Protein AF-A0A1G7U9L5-F1 (afdb_monomer)

Solvent-accessible surface area (backbone atoms only — not comparable to full-atom values): 7866 Å² total; per-residue (Å²): 138,81,82,80,75,61,65,63,59,61,51,50,54,50,52,49,61,67,63,59,44,75,57,65,66,58,42,64,44,54,84,56,56,65,73,60,53,50,54,48,26,60,76,69,74,52,56,80,33,40,46,33,30,66,94,58,26,75,24,76,44,33,28,54,48,15,46,51,40,46,75,71,73,45,56,40,56,59,43,46,76,77,41,42,69,62,51,28,46,42,40,35,52,50,60,70,43,86,50,52,64,62,51,51,41,34,77,71,68,71,39,74,92,66,57,56,77,80,65,41,88,50,36,69,59,53,52,51,52,46,56,62,74,66,66,124

InterPro domains:
  IPR045601 Domain of unknown function DUF6455 [PF20056] (58-130)

Radius of gyration: 18.19 Å; Cα contacts (8 Å, |Δi|>4): 129; chains: 1; bounding box: 59×48×33 Å

Sequence (136 aa):
MAALSPDWITRGASRLRGMVRDTVLDAPLGRTPDRTIDAALVVRGITRAELFTPGTAVARHRERLARMVAEHGLSPAEVVATHWDHLKEADQVCAVCANKARCAAWLDGKGGDDSPRKFCPNALVLERIKGRLSGW

Mean predicted aligned error: 8.55 Å

pLDDT: mean 84.74, std 16.72, range [37.5, 97.5]

Structure (mmCIF, N/CA/C/O backbone):
data_AF-A0A1G7U9L5-F1
#
_entry.id   AF-A0A1G7U9L5-F1
#
loop_
_atom_site.group_PDB
_atom_site.id
_atom_site.type_symbol
_atom_site.label_atom_id
_atom_site.label_alt_id
_atom_site.label_comp_id
_atom_site.label_asym_id
_atom_site.label_entity_id
_atom_site.label_seq_id
_atom_site.pdbx_PDB_ins_code
_atom_site.Cartn_x
_atom_site.Cartn_y
_atom_site.Cartn_z
_atom_site.occupancy
_atom_site.B_iso_or_equiv
_atom_site.auth_seq_id
_atom_site.auth_comp_id
_atom_site.auth_asym_id
_atom_site.auth_atom_id
_atom_site.pdbx_PDB_model_num
ATOM 1 N N . MET A 1 1 ? -43.274 24.266 13.898 1.00 37.50 1 MET A N 1
ATOM 2 C CA . MET A 1 1 ? -42.039 24.025 14.675 1.00 37.50 1 MET A CA 1
ATOM 3 C C . MET A 1 1 ? -40.921 23.700 13.694 1.00 37.50 1 MET A C 1
ATOM 5 O O . MET A 1 1 ? -40.845 22.570 13.237 1.00 37.50 1 MET A O 1
ATOM 9 N N . ALA A 1 2 ? -40.130 24.695 13.284 1.00 43.69 2 ALA A N 1
ATOM 10 C CA . ALA A 1 2 ? -38.982 24.483 12.403 1.00 43.69 2 ALA A CA 1
ATOM 11 C C . ALA A 1 2 ? -37.727 24.333 13.272 1.00 43.69 2 ALA A C 1
ATOM 13 O O . ALA A 1 2 ? -37.390 25.242 14.030 1.00 43.69 2 ALA A O 1
ATOM 14 N N . ALA A 1 3 ? -37.0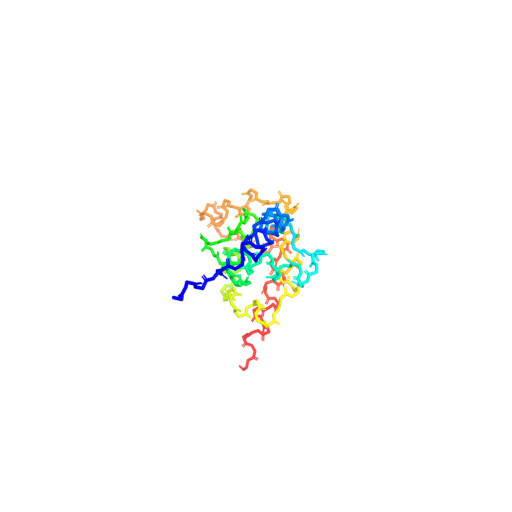84 23.167 13.209 1.00 45.00 3 ALA A N 1
ATOM 15 C CA . ALA A 1 3 ? -35.825 22.915 13.891 1.00 45.00 3 ALA A CA 1
ATOM 16 C C . ALA A 1 3 ? -34.722 23.744 13.217 1.00 45.00 3 ALA A C 1
ATOM 18 O O . ALA A 1 3 ? -34.364 23.500 12.066 1.00 45.00 3 ALA A O 1
ATOM 19 N N . LEU A 1 4 ? -34.205 24.742 13.934 1.00 45.66 4 LEU A N 1
ATOM 20 C CA . LEU A 1 4 ? -32.994 25.464 13.562 1.00 45.66 4 LEU A CA 1
ATOM 21 C C . LEU A 1 4 ? -31.827 24.475 13.640 1.00 45.66 4 LEU A C 1
ATOM 23 O O . LEU A 1 4 ? -31.305 24.207 14.722 1.00 45.66 4 LEU A O 1
ATOM 27 N N . SER A 1 5 ? -31.440 23.898 12.502 1.00 53.50 5 SER A N 1
ATOM 28 C CA . SER A 1 5 ? -30.174 23.175 12.420 1.00 53.50 5 SER A CA 1
ATOM 29 C C . SER A 1 5 ? -29.052 24.196 12.642 1.00 53.50 5 SER A C 1
ATOM 31 O O . SER A 1 5 ? -29.018 25.201 11.929 1.00 53.50 5 SER A O 1
ATOM 33 N N . PRO A 1 6 ? -28.167 24.034 13.639 1.00 52.69 6 PRO A N 1
ATOM 34 C CA . PRO A 1 6 ? -27.259 25.109 13.995 1.00 52.69 6 PRO A CA 1
ATOM 35 C C . PRO A 1 6 ? -26.158 25.251 12.940 1.00 52.69 6 PRO A C 1
ATOM 37 O O . PRO A 1 6 ? -25.217 24.460 12.886 1.00 52.69 6 PRO A O 1
ATOM 40 N N . ASP A 1 7 ? -26.236 26.309 12.134 1.00 57.09 7 ASP A N 1
ATOM 41 C CA . ASP A 1 7 ? -25.273 26.665 11.080 1.00 57.09 7 ASP A CA 1
ATOM 42 C C . ASP A 1 7 ? -23.805 26.747 11.547 1.00 57.09 7 ASP A C 1
ATOM 44 O O . ASP A 1 7 ? -22.887 26.817 10.725 1.00 57.09 7 ASP A O 1
ATOM 48 N N . TRP A 1 8 ? -23.548 26.783 12.858 1.00 53.22 8 TRP A N 1
ATOM 49 C CA . TRP A 1 8 ? -22.199 26.735 13.423 1.00 53.22 8 TRP A CA 1
ATOM 50 C C . TRP A 1 8 ? -21.582 25.331 13.360 1.00 53.22 8 TRP A C 1
ATOM 52 O O . TRP A 1 8 ? -20.370 25.226 13.183 1.00 53.22 8 TRP A O 1
ATOM 62 N N . ILE A 1 9 ? -22.389 24.264 13.415 1.00 56.22 9 ILE A N 1
ATOM 63 C CA . ILE A 1 9 ? -21.921 22.876 13.274 1.00 56.22 9 ILE A CA 1
ATOM 64 C C . ILE A 1 9 ? -21.435 22.659 11.838 1.00 56.22 9 ILE A C 1
ATOM 66 O O . ILE A 1 9 ? -20.317 22.196 11.611 1.00 56.22 9 ILE A O 1
ATOM 70 N N . THR A 1 10 ? -22.226 23.097 10.856 1.00 52.81 10 THR A N 1
ATOM 71 C CA . THR A 1 10 ? -21.896 22.979 9.428 1.00 52.81 10 THR A CA 1
ATOM 72 C C . THR A 1 10 ? -20.682 23.834 9.054 1.00 52.81 10 THR A C 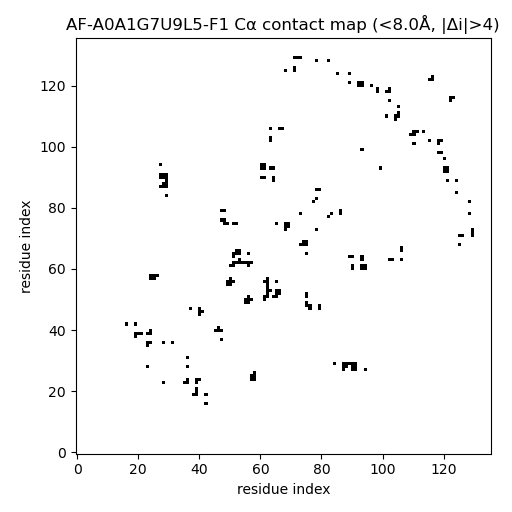1
ATOM 74 O O . THR A 1 10 ? -19.812 23.386 8.301 1.00 52.81 10 THR A O 1
ATOM 77 N N . ARG A 1 11 ? -20.564 25.048 9.615 1.00 53.16 11 ARG A N 1
ATOM 78 C CA . ARG A 1 11 ? -19.408 25.941 9.400 1.00 53.16 11 ARG A CA 1
ATOM 79 C C . ARG A 1 11 ? -18.141 25.464 10.117 1.00 53.16 11 ARG A C 1
ATOM 81 O O . ARG A 1 11 ? -17.060 25.558 9.536 1.00 53.16 11 ARG A O 1
ATOM 88 N N . GLY A 1 12 ? -18.263 24.902 11.321 1.00 49.72 12 GLY A N 1
ATOM 89 C CA . GLY A 1 12 ? -17.160 24.275 12.057 1.00 49.72 12 GLY A CA 1
ATOM 90 C C . GLY A 1 12 ? -16.608 23.050 11.329 1.00 49.72 12 GLY A C 1
ATOM 91 O O . GLY A 1 12 ? -15.406 22.963 11.087 1.00 49.72 12 GLY A O 1
ATOM 92 N N . ALA A 1 13 ? -17.492 22.168 10.857 1.00 50.41 13 ALA A N 1
ATOM 93 C CA . ALA A 1 13 ? -17.119 21.002 10.059 1.00 50.41 13 ALA A CA 1
ATOM 94 C C . ALA A 1 13 ? -16.481 21.384 8.709 1.00 50.41 13 ALA A C 1
ATOM 96 O O . ALA A 1 13 ? -15.568 20.711 8.242 1.00 50.41 13 ALA A O 1
ATOM 97 N N . SER A 1 14 ? -16.917 22.482 8.085 1.00 51.34 14 SER A N 1
ATOM 98 C CA . SER A 1 14 ? -16.369 22.954 6.802 1.00 51.34 14 SER A CA 1
ATOM 99 C C . SER A 1 14 ? -14.998 23.631 6.940 1.00 51.34 14 SER A C 1
ATOM 101 O O . SER A 1 14 ? -14.144 23.451 6.076 1.00 51.34 14 SER A O 1
ATOM 103 N N . ARG A 1 15 ? -14.734 24.342 8.046 1.00 48.53 15 ARG A N 1
ATOM 104 C CA . ARG A 1 15 ? -13.387 24.864 8.351 1.00 48.53 15 ARG A CA 1
ATOM 105 C C . ARG A 1 15 ? -12.405 23.758 8.733 1.00 48.53 15 ARG A C 1
ATOM 107 O O . ARG A 1 15 ? -11.260 23.806 8.299 1.00 48.53 15 ARG A O 1
ATOM 114 N N . LEU A 1 16 ? -12.852 22.743 9.476 1.00 48.53 16 LEU A N 1
ATOM 115 C CA . LEU A 1 16 ? -12.040 21.556 9.769 1.00 48.53 16 LEU A CA 1
ATOM 116 C C . LEU A 1 16 ? -11.742 20.746 8.496 1.00 48.53 16 LEU A C 1
ATOM 118 O O . LEU A 1 16 ? -10.598 20.349 8.298 1.00 48.53 16 LEU A O 1
ATOM 122 N N . ARG A 1 17 ? -12.718 20.608 7.584 1.00 50.53 17 ARG A N 1
ATOM 123 C CA . ARG A 1 17 ? -12.521 20.029 6.240 1.00 50.53 17 ARG A CA 1
ATOM 124 C C . ARG A 1 17 ? -11.491 20.786 5.395 1.00 50.53 17 ARG A C 1
ATOM 126 O O . ARG A 1 17 ? -10.753 20.157 4.653 1.00 50.53 17 ARG A O 1
ATOM 133 N N . GLY A 1 18 ? -11.418 22.113 5.515 1.00 43.75 18 GLY A N 1
ATOM 134 C CA . GLY A 1 18 ? -10.434 22.926 4.789 1.00 43.75 18 GLY A CA 1
ATOM 135 C C . GLY A 1 18 ? -9.016 22.913 5.381 1.00 43.75 18 GLY A C 1
ATOM 136 O O . GLY A 1 18 ? -8.067 23.250 4.676 1.00 43.75 18 GLY A O 1
ATOM 137 N N . MET A 1 19 ? -8.850 22.546 6.661 1.00 46.06 19 MET A N 1
ATOM 138 C CA . MET A 1 19 ? -7.567 22.630 7.385 1.00 46.06 19 MET A CA 1
ATOM 139 C C . MET A 1 19 ? -6.940 21.287 7.765 1.00 46.06 19 MET A C 1
ATOM 141 O O . MET A 1 19 ? -5.714 21.232 7.889 1.00 46.06 19 MET A O 1
ATOM 145 N N . VAL A 1 20 ? -7.707 20.196 7.887 1.00 52.00 20 VAL A N 1
ATOM 146 C CA . VAL A 1 20 ? -7.137 18.837 7.822 1.00 52.00 20 VAL A CA 1
ATOM 147 C C . VAL A 1 20 ? -6.809 18.593 6.354 1.00 52.00 20 VAL A C 1
ATOM 149 O O . VAL A 1 20 ? -7.557 17.962 5.619 1.00 52.00 20 VAL A O 1
ATOM 152 N N . ARG A 1 21 ? -5.739 19.258 5.907 1.00 54.94 21 ARG A N 1
ATOM 153 C CA . ARG A 1 21 ? -5.328 19.345 4.510 1.00 54.94 21 ARG A CA 1
ATOM 154 C C . ARG A 1 21 ? -5.283 17.936 3.935 1.00 54.94 21 ARG A C 1
ATOM 156 O O . ARG A 1 21 ? -4.632 17.064 4.515 1.00 54.94 21 ARG A O 1
ATOM 163 N N . ASP A 1 22 ? -5.877 17.775 2.756 1.00 59.50 22 ASP A N 1
ATOM 164 C CA . ASP A 1 22 ? -5.716 16.618 1.864 1.00 59.50 22 ASP A CA 1
ATOM 165 C C . ASP A 1 22 ? -4.281 16.056 1.864 1.00 59.50 22 ASP A C 1
ATOM 167 O O . ASP A 1 22 ? -4.065 14.845 1.849 1.00 59.50 22 ASP A O 1
ATOM 171 N N . THR A 1 23 ? -3.307 16.947 2.055 1.00 71.62 23 THR A N 1
ATOM 172 C CA . THR A 1 23 ? -1.881 16.657 2.158 1.00 71.62 23 THR A CA 1
ATOM 173 C C . THR A 1 23 ? -1.476 15.619 3.209 1.00 71.62 23 THR A C 1
ATOM 175 O O . THR A 1 23 ? -0.408 15.037 3.055 1.00 71.62 23 THR A O 1
ATOM 178 N N . VAL A 1 24 ? -2.236 15.395 4.295 1.00 86.94 24 VAL A N 1
ATOM 179 C CA . VAL A 1 24 ? -1.836 14.412 5.332 1.00 86.94 24 VAL A CA 1
ATOM 180 C C . VAL A 1 24 ? -1.754 13.005 4.742 1.00 86.94 24 VAL A C 1
ATOM 182 O O . VAL A 1 24 ? -0.803 12.281 5.028 1.00 86.94 24 VAL A O 1
ATOM 185 N N . LEU A 1 25 ? -2.730 12.632 3.909 1.00 89.69 25 LEU A N 1
ATOM 186 C CA . LEU A 1 25 ? -2.790 11.307 3.284 1.00 89.69 25 LEU A CA 1
ATOM 187 C C . LEU A 1 25 ? -1.957 11.228 1.994 1.00 89.69 25 LEU A C 1
ATOM 189 O O . LEU A 1 25 ? -1.577 10.130 1.579 1.00 89.69 25 LEU A O 1
ATOM 193 N N . ASP A 1 26 ? -1.618 12.377 1.403 1.00 88.75 26 ASP A N 1
ATOM 194 C CA . ASP A 1 26 ? -0.689 12.463 0.270 1.00 88.75 26 ASP A CA 1
ATOM 195 C C . ASP A 1 26 ? 0.775 12.320 0.716 1.00 88.75 26 ASP A C 1
ATOM 197 O O . ASP A 1 26 ? 1.622 11.824 -0.031 1.00 88.75 26 ASP A O 1
ATOM 201 N N . ALA A 1 27 ? 1.086 12.741 1.945 1.00 90.69 27 ALA A N 1
ATOM 202 C CA . ALA A 1 27 ? 2.417 12.649 2.516 1.00 90.69 27 ALA A CA 1
ATOM 203 C C . ALA A 1 27 ? 2.739 11.229 3.026 1.00 90.69 27 ALA A C 1
ATOM 205 O O . ALA A 1 27 ? 1.845 10.434 3.341 1.00 90.69 27 ALA A O 1
ATOM 206 N N . PRO A 1 28 ? 4.031 10.891 3.147 1.00 93.56 28 PRO A N 1
ATOM 207 C CA . PRO A 1 28 ? 4.451 9.681 3.836 1.00 93.56 28 PRO A CA 1
ATOM 208 C C . PRO A 1 28 ? 3.968 9.636 5.292 1.00 93.56 28 PRO A C 1
ATOM 210 O O . PRO A 1 28 ? 4.012 10.636 6.008 1.00 93.56 28 PRO A O 1
ATOM 213 N N . LEU A 1 29 ? 3.529 8.465 5.747 1.00 94.06 29 LEU A N 1
ATOM 214 C CA . LEU A 1 29 ? 2.871 8.282 7.044 1.00 94.06 29 LEU A CA 1
ATOM 215 C C . LEU A 1 29 ? 3.841 8.049 8.206 1.00 94.06 29 LEU A C 1
ATOM 217 O O . LEU A 1 29 ? 3.428 8.168 9.358 1.00 94.06 29 LEU A O 1
ATOM 221 N N . GLY A 1 30 ? 5.102 7.703 7.932 1.00 88.56 30 GLY A N 1
ATOM 222 C CA . GLY A 1 30 ? 6.025 7.144 8.930 1.00 88.56 30 GLY A CA 1
ATOM 223 C C . GLY A 1 30 ? 6.204 7.983 10.199 1.00 88.56 30 GLY A C 1
ATOM 224 O O . GLY A 1 30 ? 6.356 7.427 11.279 1.00 88.56 30 GLY A O 1
ATOM 225 N N . ARG A 1 31 ? 6.133 9.317 10.102 1.00 88.56 31 ARG A N 1
ATOM 226 C CA . ARG A 1 31 ? 6.241 10.230 11.260 1.00 88.56 31 ARG A CA 1
ATOM 227 C C . ARG A 1 31 ? 4.904 10.813 11.715 1.00 88.56 31 ARG A C 1
ATOM 229 O O . ARG A 1 31 ? 4.860 11.546 12.700 1.00 88.56 31 ARG A O 1
ATOM 236 N N . THR A 1 32 ? 3.822 10.523 11.002 1.00 92.62 32 THR A N 1
ATOM 237 C CA . THR A 1 32 ? 2.504 11.090 11.281 1.00 92.62 32 THR A CA 1
ATOM 238 C C . THR A 1 32 ? 1.859 10.333 12.446 1.00 92.62 32 THR A C 1
ATOM 240 O O . THR A 1 32 ? 1.760 9.103 12.387 1.00 92.62 32 THR A O 1
ATOM 243 N N . PRO A 1 33 ? 1.410 11.016 13.515 1.00 94.62 33 PRO A N 1
ATOM 244 C CA . PRO A 1 33 ? 0.694 10.363 14.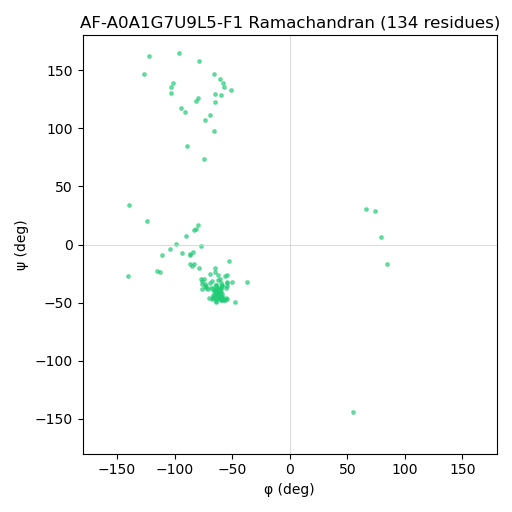605 1.00 94.62 33 PRO A CA 1
ATOM 245 C C . PRO A 1 33 ? -0.598 9.701 14.121 1.00 94.62 33 PRO A C 1
ATOM 247 O O . PRO A 1 33 ? -1.328 10.279 13.318 1.00 94.62 33 PRO A O 1
ATOM 250 N N . ASP A 1 34 ? -0.919 8.533 14.672 1.00 95.38 34 ASP A N 1
ATOM 251 C CA . ASP A 1 34 ? -2.094 7.739 14.290 1.00 95.38 34 ASP A CA 1
ATOM 252 C C . ASP A 1 34 ? -3.404 8.516 14.362 1.00 95.38 34 ASP A C 1
ATOM 254 O O . ASP A 1 34 ? -4.136 8.573 13.382 1.00 95.38 34 ASP A O 1
ATOM 258 N N . ARG A 1 35 ? -3.633 9.241 15.460 1.00 94.25 35 ARG A N 1
ATOM 259 C CA . ARG A 1 35 ? -4.811 10.109 15.619 1.00 94.25 35 ARG A CA 1
ATOM 260 C C . ARG A 1 35 ? -4.979 11.134 14.491 1.00 94.25 35 ARG A C 1
ATOM 262 O O . ARG A 1 35 ? -6.098 11.501 14.155 1.00 94.25 35 ARG A O 1
ATOM 269 N N . THR A 1 36 ? -3.874 11.616 13.920 1.00 93.81 36 THR A N 1
ATOM 270 C CA . THR A 1 36 ? -3.894 12.587 12.818 1.00 93.81 36 THR A CA 1
ATOM 271 C C . THR A 1 36 ? -4.262 11.901 11.506 1.00 93.81 36 THR A C 1
ATOM 273 O O . THR A 1 36 ? -5.013 12.463 10.713 1.00 93.81 36 THR A O 1
ATOM 276 N N . ILE A 1 37 ? -3.764 10.680 11.297 1.00 93.88 37 ILE A N 1
ATOM 277 C CA . ILE A 1 37 ? -4.127 9.838 10.153 1.00 93.88 37 ILE A CA 1
ATOM 278 C C . ILE A 1 37 ? -5.618 9.496 10.239 1.00 93.88 37 ILE A C 1
ATOM 280 O O . ILE A 1 37 ? -6.346 9.743 9.286 1.00 93.88 37 ILE A O 1
ATOM 284 N N . ASP A 1 38 ? -6.088 9.025 11.393 1.00 94.44 38 ASP A N 1
ATOM 285 C CA . ASP A 1 38 ? -7.484 8.633 11.611 1.00 94.44 38 ASP A CA 1
ATOM 286 C C . ASP A 1 38 ? -8.450 9.800 11.412 1.00 94.44 38 ASP A C 1
ATOM 288 O O . ASP A 1 38 ? -9.474 9.651 10.748 1.00 94.44 38 ASP A O 1
ATOM 292 N N . ALA A 1 39 ? -8.107 10.992 11.908 1.00 91.75 39 ALA A N 1
ATOM 293 C CA . ALA A 1 39 ? -8.907 12.188 11.667 1.00 91.75 39 ALA A CA 1
ATOM 294 C C . ALA A 1 39 ? -9.019 12.515 10.166 1.00 91.75 39 ALA A C 1
ATOM 296 O O . ALA A 1 39 ? -10.105 12.843 9.688 1.00 91.75 39 ALA A O 1
ATOM 297 N N . ALA A 1 40 ? -7.924 12.397 9.409 1.00 91.88 40 ALA A N 1
ATOM 298 C CA . ALA A 1 40 ? -7.933 12.627 7.964 1.00 91.88 40 ALA A CA 1
ATOM 299 C C . ALA A 1 40 ? -8.722 11.546 7.201 1.00 91.88 40 ALA A C 1
ATOM 301 O O . ALA A 1 40 ? -9.439 11.860 6.250 1.00 91.88 40 ALA A O 1
ATOM 302 N N . LEU A 1 41 ? -8.639 10.291 7.645 1.00 92.62 41 LEU A N 1
ATOM 303 C CA . LEU A 1 41 ? -9.411 9.171 7.105 1.00 92.62 41 LEU A CA 1
ATOM 304 C C . LEU A 1 41 ? -10.919 9.372 7.301 1.00 92.62 41 LEU A C 1
ATOM 306 O O . LEU A 1 41 ? -11.677 9.258 6.340 1.00 92.62 41 LEU A O 1
ATOM 310 N N . VAL A 1 42 ? -11.344 9.776 8.505 1.00 92.38 42 VAL A N 1
ATOM 311 C CA . VAL A 1 42 ? -12.749 10.102 8.810 1.00 92.38 42 VAL A CA 1
ATOM 312 C C . VAL A 1 42 ? -13.262 11.232 7.919 1.00 92.38 42 VAL A C 1
ATOM 314 O O . VAL A 1 42 ? -14.367 11.141 7.391 1.00 92.38 42 VAL A O 1
ATOM 317 N N . VAL A 1 43 ? -12.461 12.281 7.707 1.00 89.50 43 VAL A N 1
ATOM 318 C CA . VAL A 1 43 ? -12.832 13.399 6.823 1.00 89.50 43 VAL A CA 1
ATOM 319 C C . VAL A 1 43 ? -13.053 12.937 5.379 1.00 89.50 43 VAL A C 1
ATOM 321 O O . VAL A 1 43 ? -13.966 13.438 4.723 1.00 89.50 43 VAL A O 1
ATOM 324 N N . ARG A 1 44 ? -12.251 11.981 4.893 1.00 86.62 44 ARG A N 1
ATOM 325 C CA . ARG A 1 44 ? -12.374 11.417 3.540 1.00 86.62 44 ARG A CA 1
ATOM 326 C C . ARG A 1 44 ? -13.363 10.254 3.421 1.00 86.62 44 ARG A C 1
ATOM 328 O O . ARG A 1 44 ? -13.651 9.844 2.303 1.00 86.62 44 ARG A O 1
ATOM 335 N N . GLY A 1 45 ? -13.887 9.745 4.535 1.00 91.75 45 GLY A N 1
ATOM 336 C CA . GLY A 1 45 ? -14.805 8.605 4.542 1.00 91.75 45 GLY A CA 1
ATOM 337 C C . GLY A 1 45 ? -14.161 7.297 4.080 1.00 91.75 45 GLY A C 1
ATOM 338 O O . GLY A 1 45 ? -14.852 6.469 3.498 1.00 91.75 45 GLY A O 1
ATOM 339 N N . ILE A 1 46 ? -12.858 7.127 4.320 1.00 92.12 46 ILE A N 1
ATOM 340 C CA . ILE A 1 46 ? -12.105 5.915 3.970 1.00 92.12 46 ILE A CA 1
ATOM 341 C C . ILE A 1 46 ? -11.458 5.294 5.212 1.00 92.12 46 ILE A C 1
ATOM 343 O O . ILE A 1 46 ? -11.287 5.929 6.251 1.00 92.12 46 ILE A O 1
ATOM 347 N N . THR A 1 47 ? -11.071 4.036 5.094 1.00 93.94 47 THR A N 1
ATOM 348 C CA . THR A 1 47 ? -10.431 3.214 6.116 1.00 93.94 47 THR A CA 1
ATOM 349 C C . THR A 1 47 ? -8.910 3.211 5.961 1.00 93.94 47 THR A C 1
ATOM 351 O O . THR A 1 47 ? -8.353 3.536 4.911 1.00 93.94 47 THR A O 1
ATOM 354 N N . ARG A 1 48 ? -8.199 2.768 7.007 1.00 94.94 48 ARG A N 1
ATOM 355 C CA . ARG A 1 48 ? -6.744 2.544 6.933 1.00 94.94 48 ARG A CA 1
ATOM 356 C C . ARG A 1 48 ? -6.368 1.509 5.860 1.00 94.94 48 ARG A C 1
ATOM 358 O O . ARG A 1 48 ? -5.315 1.647 5.248 1.00 94.94 48 ARG A O 1
ATOM 365 N N . ALA A 1 49 ? -7.206 0.496 5.625 1.00 93.56 49 ALA A N 1
ATOM 366 C CA . ALA A 1 49 ? -6.962 -0.538 4.615 1.00 93.56 49 ALA A CA 1
ATOM 367 C C . ALA A 1 49 ? -7.007 0.023 3.185 1.00 93.56 49 ALA A C 1
ATOM 369 O O . ALA A 1 49 ? -6.176 -0.339 2.350 1.00 93.56 49 ALA A O 1
ATOM 370 N N . GLU A 1 50 ? -7.912 0.964 2.914 1.00 93.31 50 GLU A N 1
ATOM 371 C CA . GLU A 1 50 ? -8.035 1.612 1.601 1.00 93.31 50 GLU A CA 1
ATOM 372 C C . GLU A 1 50 ? -6.807 2.452 1.227 1.00 93.31 50 GLU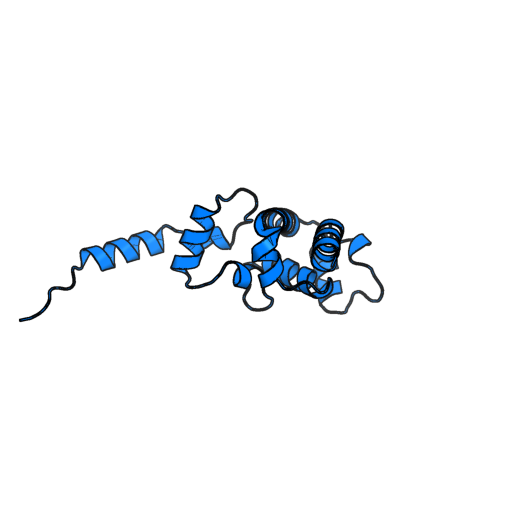 A C 1
ATOM 374 O O . GLU A 1 50 ? -6.516 2.604 0.040 1.00 93.31 50 GLU A O 1
ATOM 379 N N . LEU A 1 51 ? -6.017 2.920 2.206 1.00 92.44 51 LEU A N 1
ATOM 380 C CA . LEU A 1 51 ? -4.722 3.557 1.932 1.00 92.44 51 LEU A CA 1
ATOM 381 C C . LEU A 1 51 ? -3.726 2.615 1.247 1.00 92.44 51 LEU A C 1
ATOM 383 O O . LEU A 1 51 ? -2.815 3.095 0.579 1.00 92.44 51 LEU A O 1
ATOM 387 N N . PHE A 1 52 ? -3.868 1.304 1.441 1.00 93.44 52 PHE A N 1
ATOM 388 C CA . PHE A 1 52 ? -2.924 0.286 0.978 1.00 93.44 52 PHE A CA 1
ATOM 389 C C . PHE A 1 52 ? -3.590 -0.777 0.103 1.00 93.44 52 PHE A C 1
ATOM 391 O O . PHE A 1 52 ? -3.042 -1.863 -0.066 1.00 93.44 52 PHE A O 1
ATOM 398 N N . THR A 1 53 ? -4.749 -0.462 -0.471 1.00 91.81 53 THR A N 1
ATOM 399 C CA . THR A 1 53 ? -5.454 -1.328 -1.418 1.00 91.81 53 THR A CA 1
ATOM 400 C C . THR A 1 53 ? -5.238 -0.806 -2.845 1.00 91.81 53 THR A C 1
ATOM 402 O O . THR A 1 53 ? -5.403 0.396 -3.072 1.00 91.81 53 THR A O 1
ATOM 405 N N . PRO A 1 54 ? -4.833 -1.661 -3.808 1.00 90.19 54 PRO A N 1
ATOM 406 C CA . PRO A 1 54 ? -4.641 -1.233 -5.193 1.00 90.19 54 PRO A CA 1
ATOM 407 C C . PRO A 1 54 ? -5.910 -0.607 -5.784 1.00 90.19 54 PRO A C 1
ATOM 409 O O . PRO A 1 54 ? -7.009 -1.128 -5.604 1.00 90.19 54 PRO A O 1
ATOM 412 N N . GLY A 1 55 ? -5.760 0.511 -6.492 1.00 87.12 55 GLY A N 1
ATOM 413 C CA . GLY A 1 55 ? -6.858 1.242 -7.132 1.00 87.12 55 GLY A CA 1
ATOM 414 C C . GLY A 1 55 ? -7.610 2.222 -6.224 1.00 87.12 55 GLY A C 1
ATOM 415 O O . GLY A 1 55 ? -8.275 3.118 -6.739 1.00 87.12 55 GLY A O 1
ATOM 416 N N . THR A 1 56 ? -7.473 2.116 -4.898 1.00 85.62 56 THR A N 1
ATOM 417 C CA . THR A 1 56 ? -8.064 3.065 -3.931 1.00 85.62 56 THR A CA 1
ATOM 418 C C . THR A 1 56 ? -7.016 3.923 -3.222 1.00 85.62 56 THR A C 1
ATOM 420 O O . THR A 1 56 ? -7.362 4.857 -2.497 1.00 85.62 56 THR A O 1
ATOM 423 N N . ALA A 1 57 ? -5.729 3.615 -3.401 1.00 83.75 57 ALA A N 1
ATOM 424 C CA . ALA A 1 57 ? -4.656 4.276 -2.682 1.00 83.75 57 ALA A CA 1
ATOM 425 C C . ALA A 1 57 ? -4.554 5.766 -3.050 1.00 83.75 57 ALA A C 1
ATOM 427 O O . ALA A 1 57 ? -4.434 6.153 -4.211 1.00 83.75 57 ALA A O 1
ATOM 428 N N . VAL A 1 58 ? -4.523 6.616 -2.021 1.00 83.44 58 VAL A N 1
ATOM 429 C CA . VAL A 1 58 ? -4.575 8.082 -2.164 1.00 83.44 58 VAL A CA 1
ATOM 430 C C . VAL A 1 58 ? -3.306 8.676 -2.797 1.00 83.44 58 VAL A C 1
ATOM 432 O O . VAL A 1 58 ? -3.359 9.725 -3.432 1.00 83.44 58 VAL A O 1
ATOM 435 N N . ALA A 1 59 ? -2.161 8.000 -2.669 1.00 91.12 59 ALA A N 1
ATOM 436 C CA . ALA A 1 59 ? -0.871 8.493 -3.145 1.00 91.12 59 ALA A CA 1
ATOM 437 C C . ALA A 1 59 ? -0.171 7.484 -4.063 1.00 91.12 59 ALA A C 1
ATOM 439 O O . ALA A 1 59 ? -0.223 6.276 -3.844 1.00 91.12 59 ALA A O 1
ATOM 440 N N . ARG A 1 60 ? 0.584 7.969 -5.060 1.00 92.19 60 ARG A N 1
ATOM 441 C CA . ARG A 1 60 ? 1.264 7.095 -6.039 1.00 92.19 60 ARG A CA 1
ATOM 442 C C . ARG A 1 60 ? 2.246 6.105 -5.403 1.00 92.19 60 ARG A C 1
ATOM 444 O O . ARG A 1 60 ? 2.446 5.021 -5.942 1.00 92.19 60 ARG A O 1
ATOM 451 N N . HIS A 1 61 ? 2.935 6.481 -4.322 1.00 94.44 61 HIS A N 1
ATOM 452 C CA . HIS A 1 61 ? 3.824 5.549 -3.614 1.00 94.44 61 HIS A CA 1
ATOM 453 C C . HIS A 1 61 ? 3.042 4.504 -2.826 1.00 94.44 61 HIS A C 1
ATOM 455 O O . HIS A 1 61 ? 3.451 3.348 -2.839 1.00 94.44 61 HIS A O 1
ATOM 461 N N . ARG A 1 62 ? 1.898 4.875 -2.243 1.00 95.25 62 ARG A N 1
ATOM 462 C CA . ARG A 1 62 ? 0.972 3.923 -1.626 1.00 95.25 62 ARG A CA 1
ATOM 463 C C . ARG A 1 62 ? 0.402 2.944 -2.634 1.00 95.25 62 ARG A C 1
ATOM 465 O O . ARG A 1 62 ? 0.403 1.763 -2.342 1.00 95.25 62 ARG A O 1
ATOM 472 N N . GLU A 1 63 ? 0.028 3.395 -3.829 1.00 95.12 63 GLU A N 1
ATOM 473 C CA . GLU A 1 63 ? -0.443 2.501 -4.896 1.00 95.12 63 GLU A CA 1
ATOM 474 C C . GLU A 1 63 ? 0.625 1.459 -5.267 1.00 95.12 63 GLU A C 1
ATOM 476 O O . GLU A 1 63 ? 0.356 0.263 -5.338 1.00 95.12 63 GLU A O 1
ATOM 481 N N . ARG A 1 64 ? 1.886 1.883 -5.427 1.00 95.50 64 ARG A N 1
ATOM 482 C CA . ARG A 1 64 ? 2.994 0.944 -5.684 1.00 95.50 64 ARG A CA 1
ATOM 483 C C . ARG A 1 64 ? 3.237 -0.004 -4.512 1.00 95.50 64 ARG A C 1
ATOM 485 O O . ARG A 1 64 ? 3.486 -1.185 -4.737 1.00 95.50 64 ARG A O 1
ATOM 492 N N . LEU A 1 65 ? 3.196 0.501 -3.280 1.00 96.81 65 LEU A N 1
ATOM 493 C CA . LEU A 1 65 ? 3.352 -0.326 -2.087 1.00 96.81 65 LEU A CA 1
ATOM 494 C C . LEU A 1 65 ? 2.205 -1.334 -1.959 1.00 96.81 65 LEU A C 1
ATOM 496 O O . LEU A 1 65 ? 2.478 -2.497 -1.705 1.00 96.81 65 LEU A O 1
ATOM 500 N N . ALA A 1 66 ? 0.962 -0.918 -2.191 1.00 96.31 66 ALA A N 1
ATOM 501 C CA . ALA A 1 66 ? -0.230 -1.758 -2.175 1.00 96.31 66 ALA A CA 1
ATOM 502 C C . ALA A 1 66 ? -0.112 -2.916 -3.170 1.00 96.31 66 ALA A C 1
ATOM 504 O O . ALA A 1 66 ? -0.315 -4.075 -2.812 1.00 96.31 66 ALA A O 1
ATOM 505 N N . ARG A 1 67 ? 0.307 -2.617 -4.405 1.00 95.88 67 ARG A N 1
ATOM 506 C CA . ARG A 1 67 ? 0.584 -3.645 -5.414 1.00 95.88 67 ARG A CA 1
ATOM 507 C C . ARG A 1 67 ? 1.700 -4.586 -4.957 1.00 95.88 67 ARG A C 1
ATOM 509 O O . ARG A 1 67 ? 1.530 -5.791 -5.023 1.00 95.88 67 ARG A O 1
ATOM 516 N N . MET A 1 68 ? 2.797 -4.065 -4.405 1.00 96.62 68 MET A N 1
ATOM 517 C CA . MET A 1 68 ? 3.879 -4.905 -3.875 1.00 96.62 68 MET A CA 1
ATOM 518 C C . MET A 1 68 ? 3.431 -5.784 -2.689 1.00 96.62 68 MET A C 1
ATOM 520 O O . MET A 1 68 ? 3.833 -6.935 -2.595 1.00 96.62 68 MET A O 1
ATOM 524 N N . VAL A 1 69 ? 2.576 -5.286 -1.793 1.00 96.19 69 VAL A N 1
ATOM 525 C CA . VAL A 1 69 ? 1.965 -6.083 -0.712 1.00 96.19 69 VAL A CA 1
ATOM 526 C C . VAL A 1 69 ? 1.175 -7.257 -1.307 1.00 96.19 69 VAL A C 1
ATOM 528 O O . VAL A 1 69 ? 1.383 -8.399 -0.894 1.00 96.19 69 VAL A O 1
ATOM 531 N N . ALA A 1 70 ? 0.350 -6.997 -2.326 1.00 94.06 70 ALA A N 1
ATOM 532 C CA . ALA A 1 70 ? -0.418 -8.029 -3.021 1.00 94.06 70 ALA A CA 1
ATOM 533 C C . ALA A 1 70 ? 0.476 -9.068 -3.728 1.00 94.06 70 ALA A C 1
ATOM 535 O O . ALA A 1 70 ? 0.206 -10.261 -3.628 1.00 94.06 70 ALA A O 1
ATOM 536 N N . GLU A 1 71 ? 1.580 -8.647 -4.351 1.00 93.75 71 GLU A N 1
ATOM 537 C CA . GLU A 1 71 ? 2.573 -9.544 -4.976 1.00 93.75 71 GLU A CA 1
ATOM 538 C C . GLU A 1 71 ? 3.250 -10.479 -3.966 1.00 93.75 71 GLU A C 1
ATOM 540 O O . GLU A 1 71 ? 3.587 -11.624 -4.265 1.00 93.75 71 GLU A O 1
ATOM 545 N N . HIS A 1 72 ? 3.401 -10.033 -2.717 1.00 93.00 72 HIS A N 1
ATOM 546 C CA . HIS A 1 72 ? 3.850 -10.897 -1.629 1.00 93.00 72 HIS A CA 1
ATOM 547 C C . HIS A 1 72 ? 2.736 -11.826 -1.097 1.00 93.00 72 HIS A C 1
ATOM 549 O O . HIS A 1 72 ? 3.007 -12.664 -0.234 1.00 93.00 72 HIS A O 1
ATOM 555 N N . GLY A 1 73 ? 1.512 -11.757 -1.628 1.00 93.38 73 GLY A N 1
ATOM 556 C CA . GLY A 1 73 ? 0.359 -12.560 -1.209 1.00 93.38 73 GLY A CA 1
ATOM 557 C C . GLY A 1 73 ? -0.233 -12.117 0.128 1.00 93.38 73 GLY A C 1
ATOM 558 O O . GLY A 1 73 ? -0.735 -12.950 0.875 1.00 93.38 73 GLY A O 1
ATOM 559 N N . LEU A 1 74 ? -0.103 -10.834 0.466 1.00 95.12 74 LEU A N 1
ATOM 560 C CA . LEU A 1 74 ? -0.606 -10.258 1.709 1.00 95.12 74 LEU A CA 1
ATOM 561 C C . LEU A 1 74 ? -1.910 -9.494 1.467 1.00 95.12 74 LEU A C 1
ATOM 563 O O . LEU A 1 74 ? -2.015 -8.731 0.507 1.00 95.12 74 LEU A O 1
ATOM 567 N N . SER A 1 75 ? -2.871 -9.629 2.383 1.00 92.75 75 SER A N 1
ATOM 568 C CA . SER A 1 75 ? -4.071 -8.789 2.409 1.00 92.75 75 SER A CA 1
ATOM 569 C C . SER A 1 75 ? -3.772 -7.445 3.087 1.00 92.75 75 SER A C 1
ATOM 571 O O . SER A 1 75 ? -3.379 -7.432 4.258 1.00 92.75 75 SER A O 1
ATOM 573 N N . PRO A 1 76 ? -4.003 -6.295 2.425 1.00 89.31 76 PRO A N 1
ATOM 574 C CA . PRO A 1 76 ? -3.830 -4.987 3.053 1.00 89.31 76 PRO A CA 1
ATOM 575 C C . PRO A 1 76 ? -4.640 -4.818 4.340 1.00 89.31 76 PRO A C 1
ATOM 577 O O . PRO A 1 76 ? -4.144 -4.235 5.301 1.00 89.31 76 PRO A O 1
ATOM 580 N N . ALA A 1 77 ? -5.860 -5.360 4.388 1.00 92.00 77 ALA A N 1
ATOM 581 C CA . ALA A 1 77 ? -6.717 -5.278 5.566 1.00 92.00 77 ALA A CA 1
ATOM 582 C C . ALA A 1 77 ? -6.121 -6.037 6.764 1.00 92.00 77 ALA A C 1
ATOM 584 O O . ALA A 1 77 ? -6.063 -5.495 7.868 1.00 92.00 77 ALA A O 1
ATOM 585 N N . GLU A 1 78 ? -5.614 -7.253 6.543 1.00 93.88 78 GLU A N 1
ATOM 586 C CA . GLU A 1 78 ? -4.989 -8.061 7.598 1.00 93.88 78 GLU A CA 1
ATOM 587 C C . GLU A 1 78 ? -3.689 -7.424 8.089 1.00 93.88 78 GLU A C 1
ATOM 589 O O . GLU A 1 78 ? -3.460 -7.320 9.297 1.00 93.88 78 GLU A O 1
ATOM 594 N N . VAL A 1 79 ? -2.853 -6.940 7.164 1.00 94.62 79 VAL A N 1
ATOM 595 C CA . VAL A 1 79 ? -1.590 -6.271 7.502 1.00 94.62 79 VAL A CA 1
ATOM 596 C C . VAL A 1 79 ? -1.848 -4.981 8.275 1.00 94.62 79 VAL A C 1
ATOM 598 O O . VAL A 1 79 ? -1.167 -4.725 9.262 1.00 94.62 79 VAL A O 1
ATOM 601 N N . VAL A 1 80 ? -2.846 -4.183 7.891 1.00 94.56 80 VAL A N 1
ATOM 602 C CA . VAL A 1 80 ? -3.233 -2.982 8.646 1.00 94.56 80 VAL A CA 1
ATOM 603 C C . VAL A 1 80 ? -3.722 -3.338 10.048 1.00 94.56 80 VAL A C 1
ATOM 605 O O . VAL A 1 80 ? -3.352 -2.654 10.998 1.00 94.56 80 VAL A O 1
ATOM 608 N N . ALA A 1 81 ? -4.514 -4.400 10.198 1.00 94.50 81 ALA A N 1
ATOM 609 C CA . ALA A 1 81 ? -5.049 -4.803 11.497 1.00 94.50 81 ALA A CA 1
ATOM 610 C C . ALA A 1 81 ? -3.969 -5.319 12.465 1.00 94.50 81 ALA A C 1
ATOM 612 O O . ALA A 1 81 ? -4.096 -5.145 13.674 1.00 94.50 81 ALA A O 1
ATOM 613 N N . THR A 1 82 ? -2.909 -5.947 11.949 1.00 94.94 82 THR A N 1
ATOM 614 C CA . THR A 1 82 ? -1.934 -6.695 12.769 1.00 94.94 82 THR A CA 1
ATOM 615 C C . THR A 1 82 ? -0.522 -6.104 12.776 1.00 94.94 82 THR A C 1
ATOM 617 O O . THR A 1 82 ? 0.247 -6.353 13.700 1.00 94.94 82 THR A O 1
ATOM 620 N N . HIS A 1 83 ? -0.159 -5.320 11.760 1.00 95.94 83 HIS A N 1
ATOM 621 C CA . HIS A 1 83 ? 1.205 -4.844 11.500 1.00 95.94 83 HIS A CA 1
ATOM 622 C C . HIS A 1 83 ? 1.231 -3.378 11.028 1.00 95.94 83 HIS A C 1
ATOM 624 O O . HIS A 1 83 ? 2.090 -2.985 10.2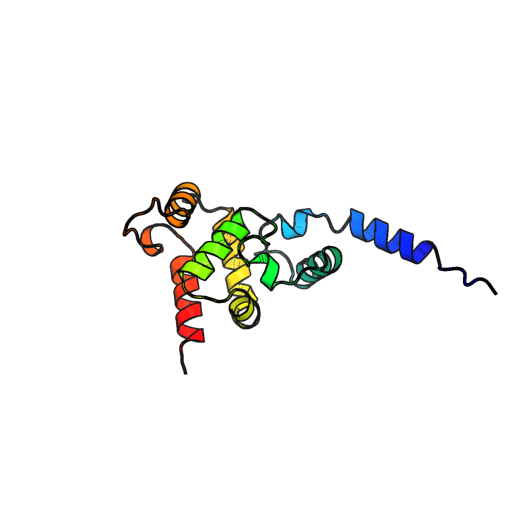34 1.00 95.94 83 HIS A O 1
ATOM 630 N N . TRP A 1 84 ? 0.306 -2.559 11.535 1.00 95.25 84 TRP A N 1
ATOM 631 C CA . TRP A 1 84 ? 0.137 -1.156 11.147 1.00 95.25 84 TRP A CA 1
ATOM 632 C C . TRP A 1 84 ? 1.440 -0.340 11.123 1.00 95.25 84 TRP A C 1
ATOM 634 O O . TRP A 1 84 ? 1.745 0.301 10.116 1.00 95.25 84 TRP A O 1
ATOM 644 N N . ASP A 1 85 ? 2.245 -0.405 12.186 1.00 94.50 85 ASP A N 1
ATOM 645 C CA . ASP A 1 85 ? 3.477 0.388 12.288 1.00 94.50 85 ASP A CA 1
ATOM 646 C C . ASP A 1 85 ? 4.507 0.012 11.216 1.00 94.50 85 ASP A C 1
ATOM 648 O O . ASP A 1 85 ? 5.102 0.886 10.584 1.00 94.50 85 ASP A O 1
ATOM 652 N N . HIS A 1 86 ? 4.643 -1.285 10.919 1.00 94.50 86 HIS A N 1
ATOM 653 C CA . HIS A 1 86 ? 5.539 -1.754 9.859 1.00 94.50 86 HIS A CA 1
ATOM 654 C C . HIS A 1 86 ? 5.084 -1.242 8.486 1.00 94.50 86 HIS A C 1
ATOM 656 O O . HIS A 1 86 ? 5.912 -0.931 7.629 1.00 94.50 86 HIS A O 1
ATOM 662 N N . LEU A 1 87 ? 3.771 -1.121 8.267 1.00 94.19 87 LEU A N 1
ATOM 663 C CA . LEU A 1 87 ? 3.225 -0.604 7.017 1.00 94.19 87 LEU A CA 1
ATOM 664 C C . LEU A 1 87 ? 3.417 0.917 6.889 1.00 94.19 87 LEU A C 1
ATOM 666 O O . LEU A 1 87 ? 3.720 1.400 5.797 1.00 94.19 87 LEU A O 1
ATOM 670 N N . LYS A 1 88 ? 3.335 1.674 7.993 1.00 95.12 88 LYS A N 1
ATOM 671 C CA . LYS A 1 88 ? 3.687 3.108 8.020 1.00 95.12 88 LYS A CA 1
ATOM 672 C C . LYS A 1 88 ? 5.161 3.353 7.712 1.00 95.12 88 LYS A C 1
ATOM 674 O O . LYS A 1 88 ? 5.494 4.294 6.990 1.00 95.12 88 LYS A O 1
ATOM 679 N N . GLU A 1 89 ? 6.047 2.518 8.241 1.00 95.44 89 GLU A N 1
ATOM 680 C CA . GLU A 1 89 ? 7.474 2.579 7.922 1.00 95.44 89 GLU A CA 1
ATOM 681 C C . GLU A 1 89 ? 7.733 2.214 6.456 1.00 95.44 89 GLU A C 1
ATOM 683 O O . GLU A 1 89 ? 8.430 2.945 5.748 1.00 95.44 89 GLU A O 1
ATOM 688 N N . ALA A 1 90 ? 7.112 1.139 5.963 1.00 96.31 90 ALA A N 1
ATOM 689 C CA . ALA A 1 90 ? 7.221 0.731 4.565 1.00 96.31 90 ALA A CA 1
ATOM 690 C C . ALA A 1 90 ? 6.720 1.822 3.605 1.00 96.31 90 ALA A C 1
ATOM 692 O O . ALA A 1 90 ? 7.330 2.050 2.557 1.00 96.31 90 ALA A O 1
ATOM 693 N N . ASP A 1 91 ? 5.649 2.531 3.963 1.00 96.56 91 ASP A N 1
ATOM 694 C CA . ASP A 1 91 ? 5.149 3.689 3.223 1.00 96.56 91 ASP A CA 1
ATOM 695 C C . ASP A 1 91 ? 6.199 4.802 3.118 1.00 96.56 91 ASP A C 1
ATOM 697 O O . ASP A 1 91 ? 6.486 5.289 2.019 1.00 96.56 91 ASP A O 1
ATOM 701 N N . GLN A 1 92 ? 6.834 5.145 4.243 1.00 96.25 92 GLN A N 1
ATOM 702 C CA . GLN A 1 92 ? 7.908 6.135 4.294 1.00 96.25 92 GLN A CA 1
ATOM 703 C C . GLN A 1 92 ? 9.087 5.754 3.401 1.00 96.25 92 GLN A C 1
ATOM 705 O O . GLN A 1 92 ? 9.592 6.594 2.652 1.00 96.25 92 GLN A O 1
ATOM 710 N N . VAL A 1 93 ? 9.510 4.493 3.458 1.00 96.94 93 VAL A N 1
ATOM 711 C CA . VAL A 1 93 ? 10.593 3.965 2.624 1.00 96.94 93 VAL A CA 1
ATOM 712 C C . VAL A 1 93 ? 10.198 3.977 1.144 1.00 96.94 93 VAL A C 1
ATOM 714 O O . VAL A 1 93 ? 10.991 4.383 0.291 1.00 96.94 93 VAL A O 1
ATOM 717 N N . CYS A 1 94 ? 8.965 3.582 0.816 1.00 97.06 94 CYS A N 1
ATOM 718 C CA . CYS A 1 94 ? 8.479 3.533 -0.562 1.00 97.06 94 CYS A CA 1
ATOM 719 C C . CYS A 1 94 ? 8.422 4.927 -1.201 1.00 97.06 94 CYS A C 1
ATOM 721 O O . CYS A 1 94 ? 8.781 5.091 -2.372 1.00 97.06 94 CYS A O 1
ATOM 723 N N . ALA A 1 95 ? 8.014 5.939 -0.435 1.00 95.75 95 ALA A N 1
ATOM 724 C CA . ALA A 1 95 ? 7.891 7.308 -0.918 1.00 95.75 95 ALA A CA 1
ATOM 725 C C . ALA A 1 95 ? 9.217 7.899 -1.419 1.00 95.75 95 ALA A C 1
ATOM 727 O O . ALA A 1 95 ? 9.239 8.586 -2.442 1.00 95.75 95 ALA A O 1
ATOM 728 N N . VAL A 1 96 ? 10.326 7.599 -0.735 1.00 95.06 96 VAL A N 1
ATOM 729 C CA . VAL A 1 96 ? 11.662 8.138 -1.056 1.00 95.06 96 VAL A CA 1
ATOM 730 C C . VAL A 1 96 ? 12.529 7.175 -1.873 1.00 95.06 96 VAL A C 1
ATOM 732 O O . VAL A 1 96 ? 13.665 7.497 -2.213 1.00 95.06 96 VAL A O 1
ATOM 735 N N . CYS A 1 97 ? 12.008 5.994 -2.216 1.00 96.62 97 CYS A N 1
ATOM 736 C CA . CYS A 1 97 ? 12.770 4.946 -2.884 1.00 96.62 97 CYS A CA 1
ATOM 737 C C . CYS A 1 97 ? 13.335 5.403 -4.246 1.00 96.62 97 CYS A C 1
ATOM 739 O O . CYS A 1 97 ? 12.613 5.879 -5.135 1.00 96.62 97 CYS A O 1
ATOM 741 N N . ALA A 1 98 ? 14.642 5.198 -4.438 1.00 95.38 98 ALA A N 1
ATOM 742 C CA . ALA A 1 98 ? 15.330 5.483 -5.697 1.00 95.38 98 ALA A CA 1
ATOM 743 C C . ALA A 1 98 ? 14.916 4.516 -6.825 1.00 95.38 98 ALA A C 1
ATOM 745 O O . ALA A 1 98 ? 14.768 4.932 -7.972 1.00 95.38 98 ALA A O 1
ATOM 746 N N . ASN A 1 99 ? 14.607 3.257 -6.494 1.00 95.19 99 ASN A N 1
ATOM 747 C CA . ASN A 1 99 ? 14.278 2.195 -7.455 1.00 95.19 99 ASN A CA 1
ATOM 748 C C . ASN A 1 99 ? 12.817 2.214 -7.947 1.00 95.19 99 ASN A C 1
ATOM 750 O O . ASN A 1 99 ? 12.354 1.247 -8.552 1.00 95.19 99 ASN A O 1
ATOM 754 N N . LYS A 1 100 ? 12.068 3.298 -7.709 1.00 93.44 100 LYS A N 1
ATOM 755 C CA . LYS A 1 100 ? 10.633 3.406 -8.035 1.00 93.44 100 LYS A CA 1
ATOM 756 C C . LYS A 1 100 ? 10.290 3.100 -9.500 1.00 93.44 100 LYS A C 1
ATOM 758 O O . LYS A 1 100 ? 9.252 2.498 -9.747 1.00 93.44 100 LYS A O 1
ATOM 763 N N . ALA A 1 101 ? 11.153 3.474 -10.448 1.00 92.50 101 ALA A N 1
ATOM 764 C CA . ALA A 1 101 ? 10.936 3.208 -11.872 1.00 92.50 101 ALA A CA 1
ATOM 765 C C . ALA A 1 101 ? 11.072 1.713 -12.205 1.00 92.50 101 ALA A C 1
ATOM 767 O O . ALA A 1 101 ? 10.193 1.149 -12.850 1.00 92.50 101 ALA A O 1
ATOM 768 N N . ARG A 1 102 ? 12.125 1.057 -11.693 1.00 93.69 102 ARG A N 1
ATOM 769 C CA . ARG A 1 102 ? 12.319 -0.397 -11.825 1.00 93.69 102 ARG A CA 1
ATOM 770 C C . ARG A 1 102 ? 11.170 -1.169 -11.178 1.00 93.69 102 ARG A C 1
ATOM 772 O O . ARG A 1 102 ? 10.644 -2.089 -11.786 1.00 93.69 102 ARG A O 1
ATOM 779 N N . CYS A 1 103 ? 10.754 -0.751 -9.982 1.00 95.25 103 CYS A N 1
ATOM 780 C CA . CYS A 1 103 ? 9.624 -1.347 -9.273 1.00 95.25 103 CYS A CA 1
ATOM 781 C C . CYS A 1 103 ? 8.322 -1.244 -10.081 1.00 95.25 103 CYS A C 1
ATOM 783 O O . CYS A 1 103 ? 7.645 -2.248 -10.259 1.00 95.25 103 CYS A O 1
ATOM 785 N N . ALA A 1 104 ? 7.998 -0.064 -10.622 1.00 94.00 104 ALA A N 1
ATOM 786 C CA . ALA A 1 104 ? 6.805 0.113 -11.449 1.00 94.00 104 ALA A CA 1
ATOM 787 C C . ALA A 1 104 ? 6.838 -0.770 -12.707 1.00 94.00 104 ALA A C 1
ATOM 789 O O . ALA A 1 104 ? 5.875 -1.477 -12.972 1.00 94.00 104 ALA A O 1
ATOM 790 N N . ALA A 1 105 ? 7.964 -0.799 -13.430 1.00 93.50 105 ALA A N 1
ATOM 791 C CA . ALA A 1 105 ? 8.113 -1.655 -14.607 1.00 93.50 105 ALA A CA 1
ATOM 792 C C . ALA A 1 105 ? 7.939 -3.146 -14.270 1.00 93.50 105 ALA A C 1
ATOM 794 O O . ALA A 1 105 ? 7.280 -3.866 -15.016 1.00 93.50 105 ALA A O 1
ATOM 795 N N . TRP A 1 106 ? 8.494 -3.594 -13.139 1.00 95.19 106 TRP A N 1
ATOM 796 C CA . TRP A 1 106 ? 8.330 -4.966 -12.664 1.00 95.19 106 TRP A CA 1
ATOM 797 C C . TRP A 1 106 ? 6.870 -5.283 -12.321 1.00 95.19 106 TRP A C 1
ATOM 799 O O . TRP A 1 106 ? 6.335 -6.262 -12.828 1.00 95.19 106 TRP A O 1
ATOM 809 N N . LEU A 1 107 ? 6.204 -4.409 -11.556 1.00 93.50 107 LEU A N 1
ATOM 810 C CA . LEU A 1 107 ? 4.787 -4.550 -11.197 1.00 93.50 107 LEU A CA 1
ATOM 811 C C . LEU A 1 107 ? 3.864 -4.553 -12.426 1.00 93.50 107 LEU A C 1
ATOM 813 O O . LEU A 1 107 ? 2.800 -5.163 -12.394 1.00 93.50 107 LEU A O 1
ATOM 817 N N . ASP A 1 108 ? 4.244 -3.867 -13.504 1.00 93.31 108 ASP A N 1
ATOM 818 C CA . ASP A 1 108 ? 3.510 -3.845 -14.777 1.00 93.31 108 ASP A CA 1
ATOM 819 C C . ASP A 1 108 ? 3.833 -5.061 -15.677 1.00 93.31 108 ASP A C 1
ATOM 821 O O . ASP A 1 108 ? 3.515 -5.056 -16.866 1.00 93.31 108 ASP A O 1
ATOM 825 N N . GLY A 1 109 ? 4.503 -6.090 -15.143 1.00 87.56 109 GLY A N 1
ATOM 826 C CA . GLY A 1 109 ? 4.830 -7.331 -15.853 1.00 87.56 109 GLY A CA 1
ATOM 827 C C . GLY A 1 109 ? 6.028 -7.233 -16.804 1.00 87.56 109 GLY A C 1
ATOM 828 O O . GLY A 1 109 ? 6.336 -8.188 -17.510 1.00 87.56 109 GLY A O 1
ATOM 829 N N . LYS A 1 110 ? 6.749 -6.104 -16.826 1.00 80.75 110 LYS A N 1
ATOM 830 C CA . LYS A 1 110 ? 7.933 -5.892 -17.687 1.00 80.75 110 LYS A CA 1
ATOM 831 C C . LYS A 1 110 ? 9.246 -6.313 -17.018 1.00 80.75 110 LYS A C 1
ATOM 833 O O . LYS A 1 110 ? 10.322 -6.019 -17.531 1.00 80.75 110 LYS A O 1
ATOM 838 N N . GLY A 1 111 ? 9.161 -6.945 -15.849 1.00 68.12 111 GLY A N 1
ATOM 839 C CA . GLY A 1 111 ? 10.300 -7.295 -15.001 1.00 68.12 111 GLY A CA 1
ATOM 840 C C . GLY A 1 111 ? 10.880 -8.697 -15.195 1.00 68.12 111 GLY A C 1
ATOM 841 O O . GLY A 1 111 ? 11.916 -8.981 -14.599 1.00 68.12 111 GLY A O 1
ATOM 842 N N . GLY A 1 112 ? 10.246 -9.560 -16.000 1.00 74.81 112 GLY A N 1
ATOM 843 C CA . GLY A 1 112 ? 10.657 -10.963 -16.160 1.00 74.81 112 GLY A CA 1
ATOM 844 C C . GLY A 1 112 ? 10.738 -11.714 -14.821 1.00 74.81 112 GLY A C 1
ATOM 845 O O . GLY A 1 112 ? 9.984 -11.414 -13.900 1.00 74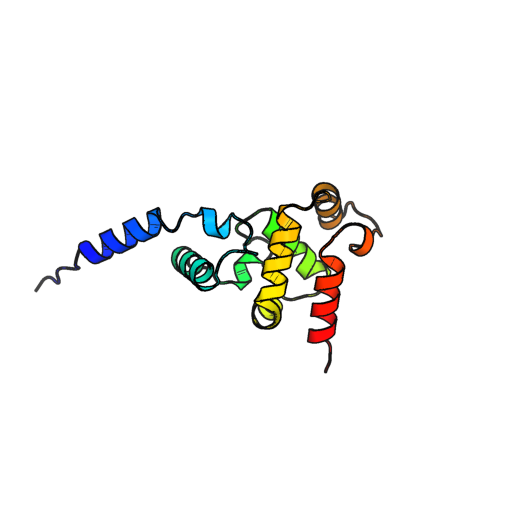.81 112 GLY A O 1
ATOM 846 N N . ASP A 1 113 ? 11.708 -12.627 -14.695 1.00 73.94 113 ASP A N 1
ATOM 847 C CA . ASP A 1 113 ? 11.961 -13.434 -13.482 1.00 73.94 113 ASP A CA 1
ATOM 848 C C . ASP A 1 113 ? 12.744 -12.683 -12.381 1.00 73.94 113 ASP A C 1
ATOM 850 O O . ASP A 1 113 ? 13.356 -13.284 -11.488 1.00 73.94 113 ASP A O 1
ATOM 854 N N . ASP A 1 114 ? 12.812 -11.352 -12.449 1.00 79.69 114 ASP A N 1
ATOM 855 C CA . ASP A 1 114 ? 13.484 -10.572 -11.416 1.00 79.69 114 ASP A CA 1
ATOM 856 C C . ASP A 1 114 ? 12.734 -10.694 -10.080 1.00 79.69 114 ASP A C 1
ATOM 858 O O . ASP A 1 114 ? 11.512 -10.810 -10.030 1.00 79.69 114 ASP A O 1
ATOM 862 N N . SER A 1 115 ? 13.469 -10.672 -8.970 1.00 87.56 115 SER A N 1
ATOM 863 C CA . SER A 1 115 ? 12.885 -10.859 -7.638 1.00 87.56 115 SER A CA 1
ATOM 864 C C . SER A 1 115 ? 12.772 -9.517 -6.917 1.00 87.56 115 SER A C 1
ATOM 866 O O . SER A 1 115 ? 13.771 -8.788 -6.874 1.00 87.56 115 SER A O 1
ATOM 868 N N . PRO A 1 116 ? 11.640 -9.209 -6.247 1.00 92.31 116 PRO A N 1
ATOM 869 C CA . PRO A 1 116 ? 11.502 -8.010 -5.422 1.00 92.31 116 PRO A CA 1
ATOM 870 C C . PRO A 1 116 ? 12.647 -7.807 -4.425 1.00 92.31 116 PRO A C 1
ATOM 872 O O . PRO A 1 116 ? 13.065 -6.670 -4.212 1.00 92.31 116 PRO A O 1
ATOM 875 N N . ARG A 1 117 ? 13.246 -8.886 -3.893 1.00 92.31 117 ARG A N 1
ATOM 876 C CA . ARG A 1 117 ? 14.413 -8.817 -2.991 1.00 92.31 117 ARG A CA 1
ATOM 877 C C . ARG A 1 117 ? 15.610 -8.061 -3.574 1.00 92.31 117 ARG A C 1
ATOM 879 O O . ARG A 1 117 ? 16.412 -7.524 -2.818 1.00 92.31 117 ARG A O 1
ATOM 886 N N . LYS A 1 118 ? 15.754 -8.019 -4.901 1.00 92.25 118 LYS A N 1
ATOM 887 C CA . LYS A 1 118 ? 16.898 -7.398 -5.586 1.00 92.25 118 LYS A CA 1
ATOM 888 C C . LYS A 1 118 ? 16.764 -5.885 -5.753 1.00 92.25 118 LYS A C 1
ATOM 890 O O . LYS A 1 118 ? 17.755 -5.228 -6.067 1.00 92.25 118 LYS A O 1
ATOM 895 N N . PHE A 1 119 ? 15.564 -5.322 -5.602 1.00 93.38 119 PHE A N 1
ATOM 896 C CA . PHE A 1 119 ? 15.329 -3.902 -5.892 1.00 93.38 119 PHE A CA 1
ATOM 897 C C . PHE A 1 119 ? 14.393 -3.188 -4.919 1.00 93.38 119 PHE A C 1
ATOM 899 O O . PHE A 1 119 ? 14.495 -1.966 -4.775 1.00 93.38 119 PHE A O 1
ATOM 906 N N . CYS A 1 120 ? 13.472 -3.906 -4.280 1.00 96.62 120 CYS A N 1
ATOM 907 C CA . CYS A 1 120 ? 12.479 -3.337 -3.388 1.00 96.62 120 CYS A CA 1
ATOM 908 C C . CYS A 1 120 ? 13.021 -3.334 -1.951 1.00 96.62 120 CYS A C 1
ATOM 910 O O . CYS A 1 120 ? 13.168 -4.402 -1.355 1.00 96.62 120 CYS A O 1
ATOM 912 N N . PRO A 1 121 ? 13.268 -2.158 -1.346 1.00 96.69 121 PRO A N 1
ATOM 913 C CA . PRO A 1 121 ? 13.765 -2.085 0.030 1.00 96.69 121 PRO A CA 1
ATOM 914 C C . PRO A 1 121 ? 12.763 -2.625 1.064 1.00 96.69 121 PRO A C 1
ATOM 916 O O . PRO A 1 121 ? 13.162 -3.002 2.160 1.00 96.69 121 PRO A O 1
ATOM 919 N N . ASN A 1 122 ? 11.474 -2.707 0.715 1.00 97.50 122 ASN A N 1
ATOM 920 C CA . ASN A 1 122 ? 10.434 -3.237 1.598 1.00 97.50 122 ASN A CA 1
ATOM 921 C C . ASN A 1 122 ? 10.271 -4.763 1.511 1.00 97.50 122 ASN A C 1
ATOM 923 O O . ASN A 1 122 ? 9.565 -5.323 2.345 1.00 97.50 122 ASN A O 1
ATOM 927 N N . ALA A 1 123 ? 10.912 -5.449 0.554 1.00 96.25 123 ALA A N 1
ATOM 928 C CA . ALA A 1 123 ? 10.684 -6.880 0.316 1.00 96.25 123 ALA A CA 1
ATOM 929 C C . ALA A 1 123 ? 10.910 -7.734 1.576 1.00 96.25 123 ALA A C 1
ATOM 931 O O . ALA A 1 123 ? 10.054 -8.536 1.939 1.00 96.25 123 ALA A O 1
ATOM 932 N N . LEU A 1 124 ? 12.009 -7.502 2.305 1.00 94.44 124 LEU A N 1
ATOM 933 C CA . LEU A 1 124 ? 12.319 -8.247 3.534 1.00 94.44 124 LEU A CA 1
ATOM 934 C C . LEU A 1 124 ? 11.290 -8.018 4.652 1.00 94.44 124 LEU A C 1
ATOM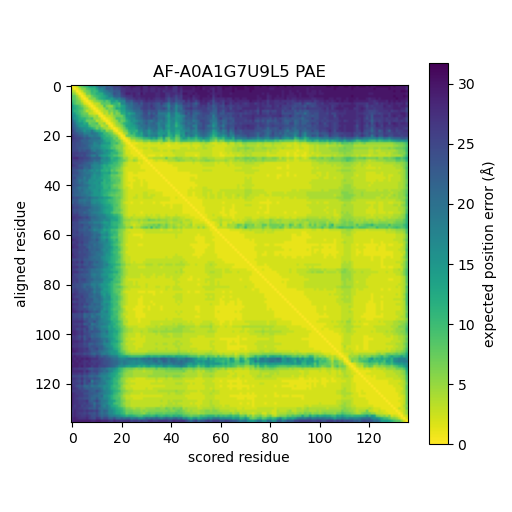 936 O O . LEU A 1 124 ? 10.981 -8.939 5.408 1.00 94.44 124 LEU A O 1
ATOM 940 N N . VAL A 1 125 ? 10.756 -6.798 4.774 1.00 94.56 125 VAL A N 1
ATOM 941 C CA . VAL A 1 125 ? 9.697 -6.488 5.748 1.00 94.56 125 VAL A CA 1
ATOM 942 C C . VAL A 1 125 ? 8.409 -7.217 5.381 1.00 94.56 125 VAL A C 1
ATOM 944 O O . VAL A 1 125 ? 7.809 -7.848 6.248 1.00 94.56 125 VAL A O 1
ATOM 947 N N . LEU A 1 126 ? 8.015 -7.192 4.107 1.00 96.06 126 LEU A N 1
ATOM 948 C CA . LEU A 1 126 ? 6.790 -7.846 3.642 1.00 96.06 126 LEU A CA 1
ATOM 949 C C . LEU A 1 126 ? 6.864 -9.366 3.812 1.00 96.06 126 LEU A C 1
ATOM 951 O O . LEU A 1 126 ? 5.926 -9.985 4.305 1.00 96.06 126 LEU A O 1
ATOM 955 N N . GLU A 1 127 ? 8.005 -9.975 3.506 1.00 94.75 127 GLU A N 1
ATOM 9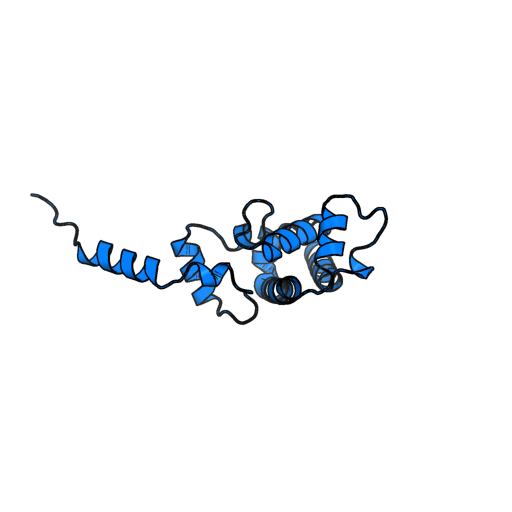56 C CA . GLU A 1 127 ? 8.225 -11.406 3.742 1.00 94.75 127 GLU A CA 1
ATOM 957 C C . GLU A 1 127 ? 8.153 -11.779 5.224 1.00 94.75 127 GLU A C 1
ATOM 959 O O . GLU A 1 127 ? 7.580 -12.810 5.572 1.00 94.75 127 GLU A O 1
ATOM 964 N N . ARG A 1 128 ? 8.686 -10.933 6.116 1.00 93.44 128 ARG A N 1
ATOM 965 C CA . ARG A 1 128 ? 8.585 -11.152 7.565 1.00 93.44 128 ARG A CA 1
ATOM 966 C C . ARG A 1 128 ? 7.137 -11.086 8.045 1.00 93.44 128 ARG A C 1
ATOM 968 O O . ARG A 1 128 ? 6.739 -11.922 8.852 1.00 93.44 128 ARG A O 1
ATOM 975 N N . ILE A 1 129 ? 6.362 -10.114 7.560 1.00 94.38 129 ILE A N 1
ATOM 976 C CA . ILE A 1 129 ? 4.928 -10.009 7.864 1.00 94.38 129 ILE A CA 1
ATOM 977 C C . ILE A 1 129 ? 4.207 -11.271 7.379 1.00 94.38 129 ILE A C 1
ATOM 979 O O . ILE A 1 129 ? 3.487 -11.895 8.154 1.00 94.38 129 ILE A O 1
ATOM 983 N N . LYS A 1 130 ? 4.476 -11.711 6.143 1.00 93.44 130 LYS A N 1
ATOM 984 C CA . LYS A 1 130 ? 3.901 -12.940 5.582 1.00 93.44 130 LYS A CA 1
ATOM 985 C C . LYS A 1 130 ? 4.198 -14.163 6.440 1.00 93.44 130 LYS A C 1
ATOM 987 O O . LYS A 1 130 ? 3.283 -14.920 6.753 1.00 93.44 130 LYS A O 1
ATOM 992 N N . GLY A 1 131 ? 5.455 -14.338 6.846 1.00 90.75 131 GLY A N 1
ATOM 993 C CA . GLY A 1 131 ? 5.865 -15.454 7.699 1.00 90.75 131 GLY A CA 1
ATOM 994 C C . GLY A 1 131 ? 5.134 -15.479 9.044 1.00 90.75 131 GLY A C 1
ATOM 995 O O . GLY A 1 131 ? 4.777 -16.552 9.515 1.00 90.75 131 GLY 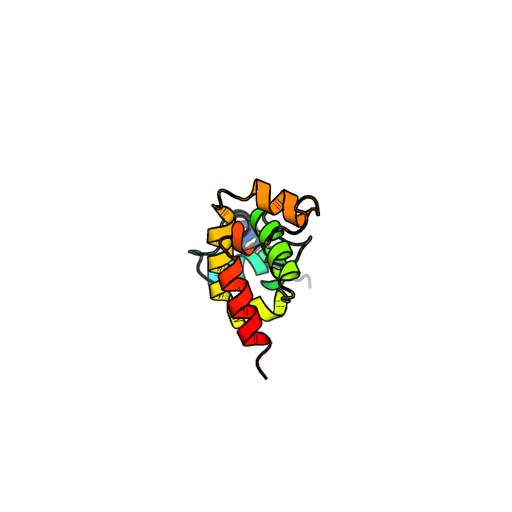A O 1
ATOM 996 N N . ARG A 1 132 ? 4.851 -14.310 9.636 1.00 89.19 132 ARG A N 1
ATOM 997 C CA . ARG A 1 132 ? 4.087 -14.200 10.892 1.00 89.19 132 ARG A CA 1
ATOM 998 C C . ARG A 1 132 ? 2.595 -14.475 10.723 1.00 89.19 132 ARG A C 1
ATOM 1000 O O . ARG A 1 132 ? 1.992 -15.016 11.638 1.00 89.19 132 ARG A O 1
ATOM 1007 N N . LEU A 1 133 ? 2.009 -14.109 9.583 1.00 87.31 133 LEU A N 1
ATOM 1008 C CA . LEU A 1 133 ? 0.598 -14.388 9.290 1.00 87.31 133 LEU A CA 1
ATOM 1009 C C . LEU A 1 133 ? 0.355 -15.854 8.908 1.00 87.31 133 LEU A C 1
ATOM 1011 O O . LEU A 1 133 ? -0.703 -16.392 9.205 1.00 87.31 133 LEU A O 1
ATOM 1015 N N . SER A 1 134 ? 1.337 -16.504 8.277 1.00 80.06 134 SER A N 1
ATOM 1016 C CA . SER A 1 134 ? 1.225 -17.899 7.817 1.00 80.06 134 SER A CA 1
ATOM 1017 C C . SER A 1 134 ? 1.536 -18.933 8.909 1.00 80.06 134 SER A C 1
ATOM 1019 O O . SER A 1 134 ? 1.427 -20.126 8.657 1.00 80.06 134 SER A O 1
ATOM 1021 N N . GLY A 1 135 ? 1.988 -18.496 10.088 1.00 62.00 135 GLY A N 1
ATOM 1022 C CA . GLY A 1 135 ? 2.386 -19.373 11.187 1.00 62.00 135 GLY A CA 1
ATOM 1023 C C . GLY A 1 135 ? 1.222 -19.725 12.111 1.00 62.00 135 GLY A C 1
ATOM 1024 O O . GLY A 1 135 ? 1.071 -19.077 13.145 1.00 62.00 135 GLY A O 1
ATOM 1025 N N . TRP A 1 136 ? 0.458 -20.754 11.733 1.00 43.62 136 TRP A N 1
ATOM 1026 C CA . TRP A 1 136 ? -0.320 -21.649 12.601 1.00 43.62 136 TRP A CA 1
ATOM 1027 C C . TRP A 1 136 ? -0.060 -23.089 12.161 1.00 43.62 136 TRP A C 1
ATOM 1029 O O . TRP A 1 136 ? -0.055 -23.325 10.931 1.00 43.62 136 TRP A O 1
#

Foldseek 3Di:
DDDDPPVVVVVVLVVLLVPLDLVCQQDQQLPPDPVSVVSNCVSVVHDQLLCQDAPSNSYPLSNLNSLVLVVLVHRSVVCCVPPVNLVSVLSVCSVPFPLVVVSVCVSVVNNPPDDCVVRRPCNVVSVVSVVVVPDD

Organism: NCBI:txid1082479

Secondary structure (DSSP, 8-state):
------HHHHHHHHHHHHHS-THHHHS-STTS-HHHHHHHHHHHT--TTGGGSTTT-SSHHHHHHHHHHHHTT--HHHHHHHHHHHHHHHHHHHHH-TTHHHHHHIIIIITTT--GGGT-TTHHHHHHHHHHHS--